Protein AF-A0A2T0TRX7-F1 (afdb_monomer)

Nearest PDB structures (foldseek):
  4mgs-assembly1_A  TM=5.408E-01  e=2.356E-03  Bacteroides intestinalis DSM 17393
  6nob-assembly1_A  TM=7.086E-01  e=3.253E-01  Bifidobacterium adolescentis ATCC 15703
  7f91-assembly1_A  TM=5.068E-01  e=2.775E-01  Corticium sp. (in: basidiomycete fungi)
  7fbl-assembly1_A  TM=5.078E-01  e=4.471E-01  Corticium sp. (in: basidiomycete fungi)
  4mgt-assembly1_A  TM=3.646E-01  e=4.365E+00  Homo sapiens

Sequence (134 aa):
MAFLLCADFS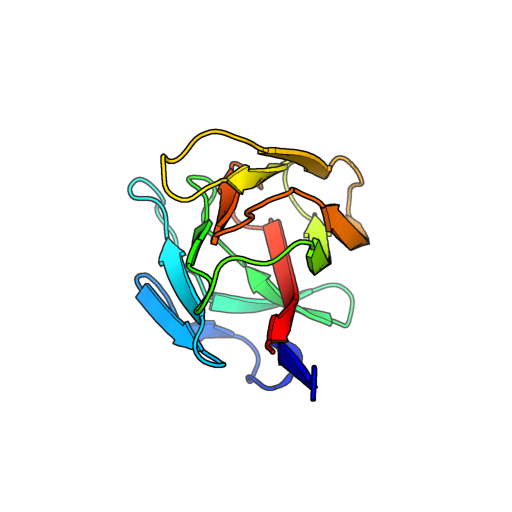LFPDDTALGPGFTFAAMDFQDVPGGSVVSFVNATAGERGLQFPHSGLEIGLPVPVRWARLRIGQFAGPYTVDGLDLAGAAVSTFAMNFPNTYRNVRLRGPDLFTIRFTGGDSEGSVVSVCVPVP

pLDDT: mean 95.6, std 5.44, range [55.16, 98.62]

Mean predicted aligned error: 2.94 Å

Structure (mmCIF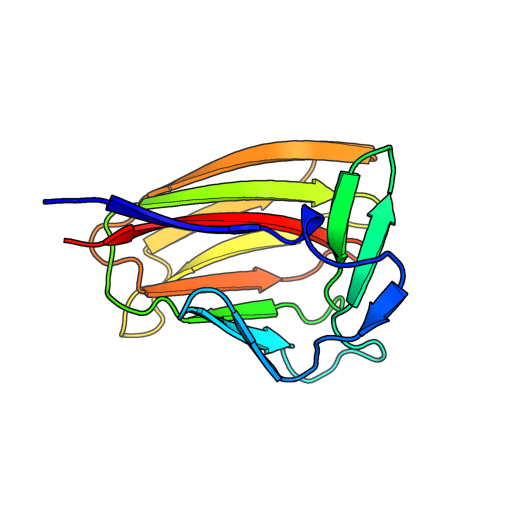, N/CA/C/O backbone):
data_AF-A0A2T0TRX7-F1
#
_entry.id   AF-A0A2T0TRX7-F1
#
loop_
_atom_site.group_PDB
_atom_site.id
_atom_site.type_symbol
_atom_site.label_atom_id
_atom_site.label_alt_id
_atom_site.label_comp_id
_atom_site.label_asym_id
_atom_site.label_entity_id
_atom_site.label_seq_id
_atom_site.pdbx_PDB_ins_code
_atom_site.Cartn_x
_atom_site.Cartn_y
_atom_site.Cartn_z
_atom_site.occupancy
_atom_site.B_iso_or_equiv
_atom_site.auth_seq_id
_atom_site.auth_comp_id
_atom_site.auth_asym_id
_atom_site.auth_atom_id
_atom_site.pdbx_PDB_model_num
ATOM 1 N N . MET A 1 1 ? -3.783 -18.090 16.929 1.00 55.16 1 MET A N 1
ATOM 2 C CA . MET A 1 1 ? -2.316 -17.888 17.032 1.00 55.16 1 MET A CA 1
ATOM 3 C C . MET A 1 1 ? -2.037 -16.853 15.979 1.00 55.16 1 MET A C 1
ATOM 5 O O . MET A 1 1 ? -2.229 -17.180 14.818 1.00 55.16 1 MET A O 1
ATOM 9 N N . ALA A 1 2 ? -1.667 -15.632 16.367 1.00 73.44 2 ALA A N 1
ATOM 10 C CA . ALA A 1 2 ? -1.586 -14.562 15.385 1.00 73.44 2 ALA A CA 1
ATOM 11 C C . ALA A 1 2 ? -0.473 -14.857 14.368 1.00 73.44 2 ALA A C 1
ATOM 13 O O . ALA A 1 2 ? 0.698 -14.943 14.749 1.00 73.44 2 ALA A O 1
ATOM 14 N N . PHE A 1 3 ? -0.833 -15.022 13.098 1.00 87.75 3 PHE A N 1
ATOM 15 C CA . PHE A 1 3 ? 0.120 -15.147 11.995 1.00 87.75 3 PHE A CA 1
ATOM 16 C C . PHE A 1 3 ? 0.112 -13.870 11.154 1.00 87.75 3 PHE A C 1
ATOM 18 O O . PHE A 1 3 ? -0.778 -13.027 11.271 1.00 87.75 3 PHE A O 1
ATOM 25 N N . LEU A 1 4 ? 1.153 -13.691 10.343 1.00 94.56 4 LEU A N 1
ATOM 26 C CA . LEU A 1 4 ? 1.288 -12.530 9.474 1.00 94.56 4 LEU A CA 1
ATOM 27 C C . LEU A 1 4 ? 0.858 -12.917 8.060 1.00 94.56 4 LEU A C 1
ATOM 29 O O . LEU A 1 4 ? 1.492 -13.765 7.437 1.00 94.56 4 LEU A O 1
ATOM 33 N N . LEU A 1 5 ? -0.211 -12.301 7.571 1.00 96.50 5 LEU A N 1
ATOM 34 C CA . LEU A 1 5 ? -0.684 -12.462 6.203 1.00 96.50 5 LEU A CA 1
ATOM 35 C C . LEU A 1 5 ? -0.058 -11.368 5.344 1.00 96.50 5 LEU A C 1
ATOM 37 O O . LEU A 1 5 ? -0.210 -10.191 5.668 1.00 96.50 5 LEU A O 1
ATOM 41 N N . CYS A 1 6 ? 0.660 -11.755 4.290 1.00 97.88 6 CYS A N 1
ATOM 42 C CA . CYS A 1 6 ? 1.422 -10.834 3.454 1.00 97.88 6 CYS A CA 1
ATOM 43 C C . CYS A 1 6 ? 1.034 -10.959 1.981 1.00 97.88 6 CYS A C 1
ATOM 45 O O . CYS A 1 6 ? 1.189 -12.025 1.388 1.00 97.88 6 CYS A O 1
ATOM 47 N N . ALA A 1 7 ? 0.607 -9.849 1.391 1.00 98.31 7 ALA A N 1
ATOM 48 C CA . ALA A 1 7 ? 0.646 -9.641 -0.046 1.00 98.31 7 ALA A CA 1
ATOM 49 C C . ALA A 1 7 ? 2.060 -9.163 -0.407 1.00 98.31 7 ALA A C 1
ATOM 51 O O . ALA A 1 7 ? 2.429 -8.041 -0.064 1.00 98.31 7 ALA A O 1
ATOM 52 N N . ASP A 1 8 ? 2.866 -10.021 -1.034 1.00 98.25 8 ASP A N 1
ATOM 53 C CA . ASP A 1 8 ? 4.219 -9.702 -1.507 1.00 98.25 8 ASP A CA 1
ATOM 54 C C . ASP A 1 8 ? 4.257 -9.709 -3.039 1.00 98.25 8 ASP A C 1
ATOM 56 O O . ASP A 1 8 ? 4.143 -10.758 -3.678 1.00 98.25 8 ASP A O 1
ATOM 60 N N . PHE A 1 9 ? 4.393 -8.523 -3.632 1.00 98.44 9 PHE A N 1
ATOM 61 C CA . PHE A 1 9 ? 4.373 -8.344 -5.080 1.00 98.44 9 PHE A CA 1
ATOM 62 C C . PHE A 1 9 ? 5.691 -8.728 -5.755 1.00 98.44 9 PHE A C 1
ATOM 64 O O . PHE A 1 9 ? 5.719 -8.912 -6.971 1.00 98.44 9 PHE A O 1
ATOM 71 N N . SER A 1 10 ? 6.764 -8.955 -4.990 1.00 97.06 10 SER A N 1
ATOM 72 C CA . SER A 1 10 ? 8.031 -9.449 -5.540 1.00 97.06 10 SER A CA 1
ATOM 73 C C . SER A 1 10 ? 7.928 -10.865 -6.124 1.00 97.06 10 SER A C 1
ATOM 75 O O . SER A 1 10 ? 8.808 -11.299 -6.873 1.00 97.06 10 SER A O 1
ATOM 77 N N . LEU A 1 11 ? 6.836 -11.571 -5.812 1.00 97.19 11 LEU A N 1
ATOM 78 C CA . LEU A 1 11 ? 6.514 -12.903 -6.319 1.00 97.19 11 LEU A CA 1
ATOM 79 C C . LEU A 1 11 ? 6.016 -12.896 -7.771 1.00 97.19 11 LEU A C 1
ATOM 81 O O . LEU A 1 11 ? 6.080 -13.932 -8.433 1.00 97.19 11 LEU A O 1
ATOM 85 N N . PHE A 1 12 ? 5.540 -11.759 -8.278 1.00 97.88 12 PHE A N 1
ATOM 86 C CA . PHE A 1 12 ? 5.053 -11.651 -9.650 1.00 97.88 12 PHE A CA 1
ATOM 87 C C . PHE A 1 12 ? 6.189 -11.291 -10.615 1.00 97.88 12 PHE A C 1
ATOM 89 O O . PHE A 1 12 ? 7.119 -10.570 -10.237 1.00 97.88 12 PHE A O 1
ATOM 96 N N . PRO A 1 13 ? 6.149 -11.776 -11.868 1.00 97.94 13 PRO A N 1
ATOM 97 C CA . PRO A 1 13 ? 7.007 -11.266 -12.930 1.00 97.94 13 PRO A CA 1
ATOM 98 C C . PRO A 1 13 ? 6.866 -9.750 -13.101 1.00 97.94 13 PRO A C 1
ATOM 100 O O . PRO A 1 13 ? 5.842 -9.163 -12.748 1.00 97.94 13 PRO A O 1
ATOM 103 N N . ASP A 1 14 ? 7.900 -9.137 -13.664 1.00 97.94 14 ASP A N 1
ATOM 104 C CA . ASP A 1 14 ? 7.813 -7.750 -14.116 1.00 97.94 14 ASP A CA 1
ATOM 105 C C . ASP A 1 14 ? 6.722 -7.587 -15.188 1.00 97.94 14 ASP A C 1
ATOM 107 O O . ASP A 1 14 ? 6.354 -8.564 -15.847 1.00 97.94 14 ASP A O 1
ATOM 111 N N . ASP A 1 15 ? 6.181 -6.379 -15.320 1.00 96.94 15 ASP A N 1
ATOM 112 C CA . ASP A 1 15 ? 5.076 -6.019 -16.220 1.00 96.94 15 ASP A CA 1
ATOM 113 C C . ASP A 1 15 ? 3.776 -6.831 -16.027 1.00 96.94 15 ASP A C 1
ATOM 115 O O . ASP A 1 15 ? 2.920 -6.907 -16.915 1.00 96.94 15 ASP A O 1
ATOM 119 N N . THR A 1 16 ? 3.576 -7.445 -14.854 1.00 98.06 16 THR A N 1
ATOM 120 C CA . THR A 1 16 ? 2.340 -8.197 -14.580 1.00 98.06 16 THR A CA 1
ATOM 121 C C . THR A 1 16 ? 1.185 -7.242 -14.289 1.00 98.06 16 THR A C 1
ATOM 123 O O . THR A 1 16 ? 1.117 -6.651 -13.212 1.00 98.06 16 THR A O 1
ATOM 126 N N . ALA A 1 17 ? 0.232 -7.128 -15.213 1.00 96.69 17 ALA A N 1
ATOM 127 C CA . ALA A 1 17 ? -1.013 -6.396 -14.983 1.00 96.69 17 ALA A CA 1
ATOM 128 C C . ALA A 1 17 ? -1.911 -7.125 -13.965 1.00 96.69 17 ALA A C 1
ATOM 130 O O . ALA A 1 17 ? -2.179 -8.317 -14.121 1.00 96.69 17 ALA A O 1
ATOM 131 N N . LEU A 1 18 ? -2.386 -6.407 -12.940 1.00 97.00 18 LEU A N 1
ATOM 132 C CA . LEU A 1 18 ? -3.255 -6.956 -11.886 1.00 97.00 18 LEU A CA 1
ATOM 133 C C . LEU A 1 18 ? -4.555 -6.159 -11.707 1.00 97.00 18 LEU A C 1
ATOM 135 O O . LEU A 1 18 ? -5.582 -6.738 -11.364 1.00 97.00 18 LEU A O 1
ATOM 139 N N . GLY A 1 19 ? -4.523 -4.846 -11.941 1.00 93.94 19 GLY A N 1
ATOM 140 C CA . GLY A 1 19 ? -5.674 -3.957 -11.823 1.00 93.94 19 GLY A CA 1
ATOM 141 C C . GLY A 1 19 ? -6.748 -4.173 -12.905 1.00 93.94 19 GLY A C 1
ATOM 142 O O . GLY A 1 19 ? -6.558 -4.941 -13.850 1.00 93.94 19 GLY A O 1
ATOM 143 N N . PRO A 1 20 ? -7.894 -3.478 -12.799 1.00 95.56 20 PRO A N 1
ATOM 144 C CA . PRO A 1 20 ? -8.186 -2.446 -11.804 1.00 95.56 20 PRO A CA 1
ATOM 145 C C . PRO A 1 20 ? -8.708 -2.988 -10.467 1.00 95.56 20 PRO A C 1
ATOM 147 O O . PRO A 1 20 ? -8.899 -2.209 -9.542 1.00 95.56 20 PRO A O 1
ATOM 150 N N . GLY A 1 21 ? -8.967 -4.291 -10.359 1.00 97.12 21 GLY A N 1
ATOM 151 C CA . GLY A 1 21 ? -9.468 -4.915 -9.138 1.00 97.12 21 GLY A CA 1
ATOM 152 C C . GLY A 1 21 ? -9.067 -6.382 -9.066 1.00 97.12 21 GLY A C 1
ATOM 153 O O . GLY A 1 21 ? -9.263 -7.121 -10.031 1.00 97.12 21 GLY A O 1
ATOM 154 N N . PHE A 1 22 ? -8.491 -6.804 -7.943 1.00 98.25 22 PHE A N 1
ATOM 155 C CA . PHE A 1 22 ? -8.017 -8.173 -7.744 1.00 98.25 22 PHE A CA 1
ATOM 156 C C . PHE A 1 22 ? -7.887 -8.518 -6.259 1.00 98.25 22 PHE A C 1
ATOM 158 O O . PHE A 1 22 ? -7.687 -7.647 -5.419 1.00 98.25 22 PHE A O 1
ATOM 165 N N . THR A 1 23 ? -7.931 -9.810 -5.938 1.00 98.38 23 THR A N 1
ATOM 166 C CA . THR A 1 23 ? -7.677 -10.306 -4.579 1.00 98.38 23 THR A CA 1
ATOM 167 C C . THR A 1 23 ? -6.315 -10.986 -4.533 1.00 98.38 23 THR A C 1
ATOM 169 O O . THR A 1 23 ? -6.023 -11.873 -5.338 1.00 98.38 23 THR A O 1
ATOM 172 N N . PHE A 1 24 ? -5.482 -10.624 -3.560 1.00 98.06 24 PHE A N 1
ATOM 173 C CA . PHE A 1 24 ? -4.195 -11.273 -3.325 1.00 98.06 24 PHE A CA 1
ATOM 174 C C . PHE A 1 24 ? -3.914 -11.389 -1.829 1.00 98.06 24 PHE A C 1
ATOM 176 O O . PHE A 1 24 ? -4.125 -10.448 -1.071 1.00 98.06 24 PHE A O 1
ATOM 183 N N . ALA A 1 25 ? -3.475 -12.573 -1.391 1.00 96.62 25 ALA A N 1
ATOM 184 C CA . ALA A 1 25 ? -3.292 -12.895 0.026 1.00 96.62 25 ALA A CA 1
ATOM 185 C C . ALA A 1 25 ? -4.521 -12.527 0.888 1.00 96.62 25 ALA A C 1
ATOM 187 O O . ALA A 1 25 ? -4.371 -11.966 1.967 1.00 96.62 25 ALA A O 1
ATOM 188 N N . ALA A 1 26 ? -5.729 -12.824 0.386 1.00 97.00 26 ALA A N 1
ATOM 189 C CA . ALA A 1 26 ? -7.022 -12.490 1.001 1.00 97.00 26 ALA A CA 1
ATOM 190 C C . ALA A 1 26 ? -7.241 -10.992 1.313 1.00 97.00 26 ALA A C 1
ATOM 192 O O . ALA A 1 26 ? -8.086 -10.657 2.137 1.00 97.00 26 ALA A O 1
ATOM 193 N N . MET A 1 27 ? -6.489 -10.104 0.664 1.00 98.38 27 MET A N 1
ATOM 194 C CA . MET A 1 27 ? -6.736 -8.665 0.645 1.00 98.38 27 MET A CA 1
ATOM 195 C C . MET A 1 27 ? -7.292 -8.285 -0.723 1.00 98.38 27 MET A C 1
ATOM 197 O O . MET A 1 27 ? -6.826 -8.805 -1.742 1.00 98.38 27 MET A O 1
ATOM 201 N N . ASP A 1 28 ? -8.255 -7.374 -0.739 1.00 98.50 28 ASP A N 1
ATOM 202 C CA . ASP A 1 28 ? -8.879 -6.887 -1.967 1.00 98.50 28 ASP A CA 1
ATOM 203 C C . ASP A 1 28 ? -8.231 -5.571 -2.379 1.00 98.50 28 ASP A C 1
ATOM 205 O O . ASP A 1 28 ? -8.243 -4.604 -1.626 1.00 98.50 28 ASP A O 1
ATOM 209 N N . PHE A 1 29 ? -7.651 -5.538 -3.569 1.00 98.56 29 PHE A N 1
ATOM 210 C CA . PHE A 1 29 ? -6.995 -4.376 -4.148 1.00 98.56 29 PHE A CA 1
ATOM 211 C C . PHE A 1 29 ? -7.906 -3.775 -5.205 1.00 98.56 29 PHE A C 1
ATOM 213 O O . PHE A 1 29 ? -8.395 -4.495 -6.076 1.00 98.56 29 PHE A O 1
ATOM 220 N N . GLN A 1 30 ? -8.112 -2.465 -5.143 1.00 98.19 30 GLN A N 1
ATOM 221 C CA . GLN A 1 30 ? -8.992 -1.750 -6.052 1.00 98.19 30 GLN A CA 1
ATOM 222 C C . GLN A 1 30 ? -8.392 -0.396 -6.422 1.00 98.19 30 GLN A C 1
ATOM 224 O O . GLN A 1 30 ? -8.178 0.460 -5.563 1.00 98.19 30 GLN A O 1
ATOM 229 N N . ASP A 1 31 ? -8.155 -0.179 -7.711 1.00 97.44 31 ASP A N 1
ATOM 230 C CA . ASP A 1 31 ? -7.735 1.119 -8.230 1.00 97.44 31 ASP A CA 1
ATOM 231 C C . ASP A 1 31 ? -8.854 2.136 -8.016 1.00 97.44 31 ASP A C 1
ATOM 233 O O . ASP A 1 31 ? -10.029 1.866 -8.307 1.00 97.44 31 ASP A O 1
ATOM 237 N N . VAL A 1 32 ? -8.489 3.326 -7.538 1.00 94.94 32 VAL A N 1
ATOM 238 C CA . VAL A 1 32 ? -9.439 4.430 -7.392 1.00 94.94 32 VAL A CA 1
ATOM 239 C C . VAL A 1 32 ? -9.822 4.920 -8.796 1.00 94.94 32 VAL A C 1
ATOM 241 O O . VAL A 1 32 ? -8.928 5.234 -9.591 1.00 94.94 32 VAL A O 1
ATOM 244 N N . PRO A 1 33 ? -11.122 5.020 -9.138 1.00 91.19 33 PRO A N 1
ATOM 245 C CA . PRO A 1 33 ? -11.551 5.490 -10.453 1.00 91.19 33 PRO A CA 1
ATOM 246 C C . PRO A 1 33 ? -10.978 6.870 -10.806 1.00 91.19 33 PRO A C 1
ATOM 248 O O . PRO A 1 33 ? -10.897 7.753 -9.956 1.00 91.19 33 PRO A O 1
ATOM 251 N N . GLY A 1 34 ? -10.623 7.073 -12.079 1.00 82.31 34 GLY A N 1
ATOM 252 C CA . GLY A 1 34 ? -10.104 8.351 -12.591 1.00 82.31 34 GLY A CA 1
ATOM 253 C C . GLY A 1 34 ? -8.640 8.332 -13.044 1.00 82.31 34 GLY A C 1
ATOM 254 O O . GLY A 1 34 ? -8.165 9.336 -13.568 1.00 82.31 34 GLY A O 1
ATOM 255 N N . GLY A 1 35 ? -7.935 7.208 -12.886 1.00 76.50 35 GLY A N 1
ATOM 256 C CA . GLY A 1 35 ? -6.604 6.984 -13.459 1.00 76.50 35 GLY A CA 1
ATOM 257 C C . GLY A 1 35 ? -6.654 6.549 -14.929 1.00 76.50 35 GLY A C 1
ATOM 258 O O . GLY A 1 35 ? -7.588 5.869 -15.352 1.00 76.50 35 GLY A O 1
ATOM 259 N N . SER A 1 36 ? -5.646 6.937 -15.717 1.00 78.25 36 SER A N 1
ATOM 260 C CA . SER A 1 36 ? -5.464 6.499 -17.115 1.00 78.25 36 SER A CA 1
ATOM 261 C C . SER A 1 36 ? -4.678 5.191 -17.251 1.00 78.25 36 SER A C 1
ATOM 263 O O . SER A 1 36 ? -4.691 4.570 -18.312 1.00 78.25 36 SER A O 1
ATOM 265 N N . VAL A 1 37 ? -3.991 4.789 -16.183 1.00 87.75 37 VAL A N 1
ATOM 266 C CA . VAL A 1 37 ? -3.209 3.555 -16.060 1.00 87.75 37 VAL A CA 1
ATOM 267 C C . VAL A 1 37 ? -3.917 2.670 -15.032 1.00 87.75 37 VAL A C 1
ATOM 269 O O . VAL A 1 37 ? -4.626 3.201 -14.181 1.00 87.75 37 VAL A O 1
ATOM 272 N N . VAL A 1 38 ? -3.769 1.349 -15.125 1.00 94.31 38 VAL A N 1
ATOM 273 C CA . VAL A 1 38 ? -4.252 0.387 -14.114 1.00 94.31 38 VAL A CA 1
ATOM 274 C C . VAL A 1 38 ? -3.071 -0.187 -13.350 1.00 94.31 38 VAL A C 1
ATOM 276 O O . VAL A 1 38 ? -1.961 -0.212 -13.879 1.00 94.31 38 VAL A O 1
ATOM 279 N N . SER A 1 39 ? -3.295 -0.676 -12.134 1.00 97.06 39 SER A N 1
ATOM 280 C CA . SER A 1 39 ? -2.216 -1.226 -11.323 1.00 97.06 39 SER A CA 1
ATOM 281 C C . SER A 1 39 ? -1.531 -2.425 -11.983 1.00 97.06 39 SER A C 1
ATOM 283 O O . SER A 1 39 ? -2.172 -3.369 -12.458 1.00 97.06 39 SER A O 1
ATOM 285 N N . PHE A 1 40 ? -0.205 -2.414 -11.971 1.00 97.69 40 PHE A N 1
ATOM 286 C CA . PHE A 1 40 ? 0.635 -3.485 -12.500 1.00 97.69 40 PHE A CA 1
ATOM 287 C C . PHE A 1 40 ? 1.921 -3.595 -11.683 1.00 97.69 40 PHE A C 1
ATOM 289 O O . PHE A 1 40 ? 2.325 -2.661 -10.992 1.00 97.69 40 PHE A O 1
ATOM 296 N N . VAL A 1 41 ? 2.557 -4.758 -11.717 1.00 98.25 41 VAL A N 1
ATOM 297 C CA . VAL A 1 41 ? 3.844 -4.977 -11.058 1.00 98.25 41 VAL A CA 1
ATOM 298 C C . VAL A 1 41 ? 4.947 -4.451 -11.961 1.00 98.25 41 VAL A C 1
ATOM 300 O O . VAL A 1 41 ? 5.035 -4.870 -13.108 1.00 98.25 41 VAL A O 1
ATOM 303 N N . ASN A 1 42 ? 5.784 -3.567 -11.423 1.00 97.56 42 ASN A N 1
ATOM 304 C CA . ASN A 1 42 ? 6.922 -2.983 -12.125 1.00 97.56 42 ASN A CA 1
ATOM 305 C C . ASN A 1 42 ? 8.206 -3.161 -11.300 1.00 97.56 42 ASN A C 1
ATOM 307 O O . ASN A 1 42 ? 8.206 -2.970 -10.074 1.00 97.56 42 ASN A O 1
ATOM 311 N N . ALA A 1 43 ? 9.303 -3.513 -11.961 1.00 97.06 43 ALA A N 1
ATOM 312 C CA . ALA A 1 43 ? 10.645 -3.530 -11.413 1.00 97.06 43 ALA A CA 1
ATOM 313 C C . ALA A 1 43 ? 11.252 -2.122 -11.461 1.00 97.06 43 ALA A C 1
ATOM 315 O O . ALA A 1 43 ? 11.570 -1.572 -12.513 1.00 97.06 43 ALA A O 1
ATOM 316 N N . THR A 1 44 ? 11.480 -1.520 -10.299 1.00 95.56 44 THR A N 1
ATOM 317 C CA . THR A 1 44 ? 12.086 -0.188 -10.194 1.00 95.56 44 THR A CA 1
ATOM 318 C C . THR A 1 44 ? 13.145 -0.191 -9.101 1.00 95.56 44 THR A C 1
ATOM 320 O O . THR A 1 44 ? 12.941 -0.726 -8.018 1.00 95.56 44 THR A O 1
ATOM 323 N N . ALA A 1 45 ? 14.325 0.364 -9.392 1.00 93.88 45 ALA A N 1
ATOM 324 C CA . ALA A 1 45 ? 15.435 0.481 -8.438 1.00 93.88 45 ALA A CA 1
ATOM 325 C C . ALA A 1 45 ? 15.771 -0.817 -7.654 1.00 93.88 45 ALA A C 1
ATOM 327 O O . ALA A 1 45 ? 16.197 -0.760 -6.501 1.00 93.88 45 ALA A O 1
ATOM 328 N N . GLY A 1 46 ? 15.602 -1.985 -8.286 1.00 92.88 46 GLY A N 1
ATOM 329 C CA . GLY A 1 46 ? 15.953 -3.292 -7.720 1.00 92.88 46 GLY A CA 1
ATOM 330 C C . GLY A 1 46 ? 14.854 -4.002 -6.921 1.00 92.88 46 GLY A C 1
ATOM 331 O O . GLY A 1 46 ? 15.089 -5.124 -6.478 1.00 92.88 46 GLY A O 1
ATOM 332 N N . GLU A 1 47 ? 13.663 -3.417 -6.764 1.00 97.19 47 GLU A N 1
ATOM 333 C CA . GLU A 1 47 ? 12.495 -4.096 -6.180 1.00 97.19 47 GLU A CA 1
ATOM 334 C C . GLU A 1 47 ? 11.360 -4.205 -7.200 1.00 97.19 47 GLU A C 1
ATOM 336 O O . GLU A 1 47 ? 11.265 -3.416 -8.137 1.00 97.19 47 GLU A O 1
ATOM 341 N N . ARG A 1 48 ? 10.495 -5.204 -7.011 1.00 97.88 48 ARG A N 1
ATOM 342 C CA . ARG A 1 48 ? 9.252 -5.372 -7.769 1.00 97.88 48 ARG A CA 1
ATOM 343 C C . ARG A 1 48 ? 8.088 -5.038 -6.858 1.00 97.88 48 ARG A C 1
ATOM 345 O O . ARG A 1 48 ? 7.951 -5.641 -5.794 1.00 97.88 48 ARG A O 1
ATOM 352 N N . GLY A 1 49 ? 7.275 -4.076 -7.266 1.00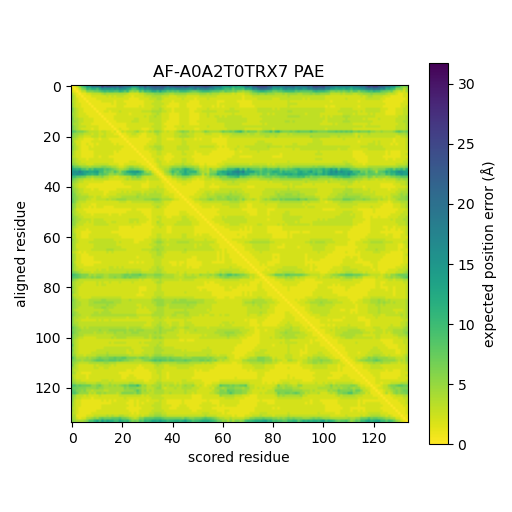 97.94 49 GLY A N 1
ATOM 353 C CA . GLY A 1 49 ? 6.106 -3.655 -6.509 1.00 97.94 49 GLY A CA 1
ATOM 354 C C . GLY A 1 49 ? 4.958 -3.277 -7.422 1.00 97.94 49 GLY A C 1
ATOM 355 O O . GLY A 1 49 ? 5.161 -2.937 -8.585 1.00 97.94 49 GLY A O 1
ATOM 356 N N . LEU A 1 50 ? 3.752 -3.330 -6.874 1.00 98.31 50 LEU A N 1
ATOM 357 C CA . LEU A 1 50 ? 2.545 -2.862 -7.528 1.00 98.31 50 LEU A CA 1
ATOM 358 C C . LEU A 1 50 ? 2.620 -1.341 -7.679 1.00 98.31 50 LEU A C 1
ATOM 360 O O . LEU A 1 50 ? 2.524 -0.621 -6.683 1.00 98.31 50 LEU A O 1
ATOM 364 N N . GLN A 1 51 ? 2.824 -0.858 -8.899 1.00 97.44 51 GLN A N 1
ATOM 365 C CA . GLN A 1 51 ? 2.597 0.541 -9.228 1.00 97.44 51 GLN A CA 1
ATOM 366 C C . GLN A 1 51 ? 1.104 0.775 -9.395 1.00 97.44 51 GLN A C 1
ATOM 368 O O . GLN A 1 51 ? 0.415 -0.059 -9.979 1.00 97.44 51 GLN A O 1
ATOM 373 N N . PHE A 1 52 ? 0.617 1.889 -8.859 1.00 96.81 52 PHE A N 1
ATOM 374 C CA . PHE A 1 52 ? -0.799 2.239 -8.868 1.00 96.81 52 PHE A CA 1
ATOM 375 C C . PHE A 1 52 ? -1.035 3.600 -9.522 1.00 96.81 52 PHE A C 1
ATOM 377 O O . PHE A 1 52 ? -0.121 4.424 -9.543 1.00 96.81 52 PHE A O 1
ATOM 384 N N . PRO A 1 53 ? -2.245 3.875 -10.038 1.00 96.12 53 PRO A N 1
ATOM 385 C CA . PRO A 1 53 ? -2.533 5.110 -10.766 1.00 96.12 53 PRO A CA 1
ATOM 386 C C . PRO A 1 53 ? -2.488 6.337 -9.848 1.00 96.12 53 PRO A C 1
ATOM 388 O O . PRO A 1 53 ? -2.740 6.221 -8.654 1.00 96.12 53 PRO A O 1
ATOM 391 N N . HIS A 1 54 ? -2.274 7.542 -10.393 1.00 95.56 54 HIS A N 1
ATOM 392 C CA . HIS A 1 54 ? -2.287 8.780 -9.586 1.00 95.56 54 HIS A CA 1
ATOM 393 C C . HIS A 1 54 ? -3.570 8.961 -8.745 1.00 95.56 54 HIS A C 1
ATOM 395 O O . HIS A 1 54 ? -3.525 9.507 -7.642 1.00 95.56 54 HIS A O 1
ATOM 401 N N . SER A 1 55 ? -4.722 8.506 -9.255 1.00 95.75 55 SER A N 1
ATOM 402 C CA . SER A 1 55 ? -5.996 8.544 -8.523 1.00 95.75 55 SER A CA 1
ATOM 403 C C . SER A 1 55 ? -5.948 7.761 -7.211 1.00 95.75 55 SER A C 1
ATOM 405 O O . SER A 1 55 ? -6.672 8.108 -6.279 1.00 95.75 55 SER A O 1
ATOM 407 N N . GLY A 1 56 ? -5.079 6.754 -7.120 1.00 96.38 56 GLY A N 1
ATOM 408 C CA . GLY A 1 56 ? -4.829 5.989 -5.914 1.00 96.38 56 GLY A CA 1
ATOM 409 C C . GLY A 1 56 ? -5.173 4.508 -6.021 1.00 96.38 56 GLY A C 1
ATOM 410 O O . GLY A 1 56 ? -5.598 3.999 -7.059 1.00 96.38 56 GLY A O 1
ATOM 411 N N . LEU A 1 57 ? -5.006 3.834 -4.887 1.00 97.94 57 LEU A N 1
ATOM 412 C CA . LEU A 1 57 ? -5.272 2.412 -4.682 1.00 97.94 57 LEU A CA 1
ATOM 413 C C . LEU A 1 57 ? -5.899 2.219 -3.305 1.00 97.94 57 LEU A C 1
ATOM 415 O O . LEU A 1 57 ? -5.412 2.765 -2.316 1.00 97.94 57 LEU A O 1
ATOM 419 N N . GLU A 1 58 ? -6.935 1.401 -3.222 1.00 98.25 58 GLU A N 1
ATOM 420 C CA . GLU A 1 58 ? -7.504 0.935 -1.964 1.00 98.25 58 GLU A CA 1
ATOM 421 C C . GLU A 1 58 ? -7.190 -0.539 -1.745 1.00 98.25 58 GLU A C 1
ATOM 423 O O . GLU A 1 58 ? -7.227 -1.345 -2.672 1.00 98.25 58 GLU A O 1
ATOM 428 N N . ILE A 1 59 ? -6.881 -0.880 -0.497 1.00 98.56 59 ILE A N 1
ATOM 429 C CA . ILE A 1 59 ? -6.627 -2.244 -0.050 1.00 98.56 59 ILE A CA 1
ATOM 430 C C . ILE A 1 59 ? -7.594 -2.551 1.090 1.00 98.56 59 ILE A C 1
ATOM 432 O O . ILE A 1 59 ? -7.433 -2.032 2.198 1.00 98.56 59 ILE A O 1
ATOM 436 N N . GLY A 1 60 ? -8.589 -3.390 0.822 1.00 98.44 60 GLY A N 1
ATOM 437 C CA . GLY A 1 60 ? -9.476 -3.972 1.820 1.00 98.44 60 GLY A CA 1
ATOM 438 C C . GLY A 1 60 ? -8.770 -5.100 2.565 1.00 98.44 60 GLY A C 1
ATOM 439 O O . GLY A 1 60 ? -8.281 -6.055 1.957 1.00 98.44 60 GLY A O 1
ATOM 440 N N . LEU A 1 61 ? -8.693 -4.987 3.889 1.00 97.81 61 LEU A N 1
ATOM 441 C CA . LEU A 1 61 ? -8.119 -6.022 4.742 1.00 97.81 61 LEU A CA 1
ATOM 442 C C . LEU A 1 61 ? -9.182 -7.082 5.080 1.00 97.81 61 LEU A C 1
ATOM 444 O O . LEU A 1 61 ? -10.348 -6.741 5.270 1.00 97.81 61 LEU A O 1
ATOM 448 N N . PRO A 1 62 ? -8.801 -8.365 5.233 1.00 95.94 62 PRO A N 1
ATOM 449 C CA . PRO A 1 62 ? -9.764 -9.440 5.495 1.00 95.94 62 PRO A CA 1
ATOM 450 C C . PRO A 1 62 ? -10.468 -9.311 6.851 1.00 95.94 62 PRO A C 1
ATOM 452 O O . PRO A 1 62 ? -11.565 -9.830 7.042 1.00 95.94 62 PRO A O 1
ATOM 455 N N . VAL A 1 63 ? -9.818 -8.651 7.812 1.00 95.19 63 VAL A N 1
ATOM 456 C CA . VAL A 1 63 ? -10.337 -8.362 9.152 1.00 95.19 63 VAL A CA 1
ATOM 457 C C . VAL A 1 63 ? -9.775 -7.020 9.633 1.00 95.19 63 VAL A C 1
ATOM 459 O O . VAL A 1 63 ? -8.679 -6.646 9.208 1.00 95.19 63 VAL A O 1
ATOM 462 N N . PRO A 1 64 ? -10.459 -6.309 10.548 1.00 96.56 64 PRO A N 1
ATOM 463 C CA . PRO A 1 64 ? -9.884 -5.143 11.209 1.00 96.56 64 PRO A CA 1
ATOM 464 C C . PRO A 1 64 ? -8.631 -5.517 12.011 1.00 96.56 64 PRO A C 1
ATOM 466 O O . PRO A 1 64 ? -8.619 -6.500 12.757 1.00 96.56 64 PRO A O 1
ATOM 469 N N . VAL A 1 65 ? -7.571 -4.722 11.881 1.00 96.81 65 VAL A N 1
ATOM 470 C CA . VAL A 1 65 ? -6.281 -4.950 12.545 1.00 96.81 65 VAL A CA 1
ATOM 471 C C . VAL A 1 65 ? -5.793 -3.708 13.274 1.00 96.81 65 VAL A C 1
ATOM 473 O O . VAL A 1 65 ? -6.189 -2.584 12.994 1.00 96.81 65 VAL A O 1
ATOM 476 N N . ARG A 1 66 ? -4.855 -3.894 14.208 1.00 96.56 66 ARG A N 1
ATOM 477 C CA . ARG A 1 66 ? -4.258 -2.763 14.941 1.00 96.56 66 ARG A CA 1
ATOM 478 C C . ARG A 1 66 ? -3.115 -2.071 14.203 1.00 96.56 66 ARG A C 1
ATOM 480 O O . ARG A 1 66 ? -2.662 -0.992 14.593 1.00 96.56 66 ARG A O 1
ATOM 487 N N . TRP A 1 67 ? -2.553 -2.748 13.207 1.00 97.00 67 TRP A N 1
ATOM 488 C CA . TRP A 1 67 ? -1.423 -2.252 12.437 1.00 97.00 67 TRP A CA 1
ATOM 489 C C . TRP A 1 67 ? -1.245 -3.025 11.134 1.00 97.00 67 TRP A C 1
ATOM 491 O O . TRP A 1 67 ? -1.579 -4.203 11.056 1.00 97.00 67 TRP A O 1
ATOM 501 N N . ALA A 1 68 ? -0.610 -2.378 10.161 1.00 97.88 68 ALA A N 1
ATOM 502 C CA . ALA A 1 68 ? -0.105 -2.989 8.937 1.00 97.88 68 ALA A CA 1
ATOM 503 C C . ALA A 1 68 ? 1.371 -2.612 8.746 1.00 97.88 68 ALA A C 1
ATOM 505 O O . ALA A 1 68 ? 1.787 -1.500 9.086 1.00 97.88 68 ALA A O 1
ATOM 506 N N . ARG A 1 69 ? 2.189 -3.541 8.248 1.00 98.12 69 ARG A N 1
ATOM 507 C CA . ARG A 1 69 ? 3.564 -3.277 7.797 1.00 98.12 69 ARG A CA 1
ATOM 508 C C . ARG A 1 69 ? 3.560 -3.190 6.284 1.00 98.12 69 ARG A C 1
ATOM 510 O O . ARG A 1 69 ? 3.093 -4.117 5.637 1.00 98.12 69 ARG A O 1
ATOM 517 N N . LEU A 1 70 ? 4.111 -2.109 5.757 1.00 98.44 70 LEU A N 1
ATOM 518 C CA . LEU A 1 70 ? 4.201 -1.860 4.330 1.00 98.44 70 LEU A CA 1
ATOM 519 C C . LEU A 1 70 ? 5.659 -1.688 3.907 1.00 98.44 70 LEU A C 1
ATOM 521 O O . LEU A 1 70 ? 6.433 -1.042 4.621 1.00 98.44 70 LEU A O 1
ATOM 525 N N . ARG A 1 71 ? 6.002 -2.193 2.724 1.00 98.38 71 ARG A N 1
ATOM 526 C CA . ARG A 1 71 ? 7.186 -1.793 1.956 1.00 98.38 71 ARG A CA 1
ATOM 527 C C . ARG A 1 71 ? 6.692 -1.004 0.749 1.00 98.38 71 ARG A C 1
ATOM 529 O O . ARG A 1 71 ? 6.019 -1.571 -0.104 1.00 98.38 71 ARG A O 1
ATOM 536 N N . ILE A 1 72 ? 6.979 0.294 0.702 1.00 98.38 72 ILE A N 1
ATOM 537 C CA . ILE A 1 72 ? 6.416 1.211 -0.304 1.00 98.38 72 ILE A CA 1
ATOM 538 C C . ILE A 1 72 ? 7.503 2.084 -0.928 1.00 98.38 72 ILE A C 1
ATOM 540 O O . ILE A 1 72 ? 8.490 2.383 -0.258 1.00 98.38 72 ILE A O 1
ATOM 544 N N . GLY A 1 73 ? 7.345 2.479 -2.189 1.00 97.62 73 GLY A N 1
ATOM 545 C CA . GLY A 1 73 ? 8.310 3.253 -2.975 1.00 97.62 73 GLY A CA 1
ATOM 546 C C . GLY A 1 73 ? 7.707 4.499 -3.612 1.00 97.62 73 GLY A C 1
ATOM 547 O O . GLY A 1 73 ? 6.496 4.558 -3.816 1.00 97.62 73 GLY A O 1
ATOM 548 N N . GLN A 1 74 ? 8.546 5.495 -3.896 1.00 97.06 74 GLN A N 1
ATOM 549 C CA . GLN A 1 74 ? 8.170 6.749 -4.555 1.00 97.06 74 GLN A CA 1
ATOM 550 C C . GLN A 1 74 ? 9.205 7.109 -5.624 1.00 97.06 74 GLN A C 1
ATOM 552 O O . GLN A 1 74 ? 10.363 7.343 -5.270 1.00 97.06 74 GLN A O 1
ATOM 557 N N . PHE A 1 75 ? 8.788 7.211 -6.890 1.00 94.81 75 PHE A N 1
ATOM 558 C CA . PHE A 1 75 ? 9.701 7.510 -8.006 1.00 94.81 75 PHE A CA 1
ATOM 559 C C . PHE A 1 75 ? 9.291 8.714 -8.877 1.00 94.81 75 PHE A C 1
ATOM 561 O O . PHE A 1 75 ? 10.185 9.447 -9.291 1.00 94.81 75 PHE A O 1
ATOM 568 N N . ALA A 1 76 ? 7.996 9.038 -8.996 1.00 92.12 76 ALA A N 1
ATOM 569 C CA . ALA A 1 76 ? 7.535 10.271 -9.656 1.00 92.12 76 ALA A CA 1
ATOM 570 C C . ALA A 1 76 ? 7.117 11.361 -8.656 1.00 92.12 76 ALA A C 1
ATOM 572 O O . ALA A 1 76 ? 7.832 12.343 -8.450 1.00 92.12 76 ALA A O 1
ATOM 573 N N . GLY A 1 77 ? 5.960 11.186 -8.011 1.00 93.12 77 GLY A N 1
ATOM 574 C CA . GLY A 1 77 ? 5.320 12.208 -7.177 1.00 93.12 77 GLY A CA 1
ATOM 575 C C . GLY A 1 77 ? 5.096 11.759 -5.731 1.00 93.12 77 GLY A C 1
ATOM 576 O O . GLY A 1 77 ? 5.086 10.558 -5.455 1.00 93.12 77 GLY A O 1
ATOM 577 N N . PRO A 1 78 ? 4.926 12.692 -4.777 1.00 96.44 78 PRO A N 1
ATOM 578 C CA . PRO A 1 78 ? 4.545 12.345 -3.412 1.00 96.44 78 PRO A CA 1
ATOM 579 C C . PRO A 1 78 ? 3.142 11.722 -3.370 1.00 96.44 78 PRO A C 1
ATOM 581 O O . PRO A 1 78 ? 2.304 11.967 -4.242 1.00 96.44 78 PRO A O 1
ATOM 584 N N . TYR A 1 79 ? 2.871 10.943 -2.326 1.00 97.69 79 TYR A N 1
ATOM 585 C CA . TYR A 1 79 ? 1.544 10.382 -2.061 1.00 97.69 79 TYR A CA 1
ATOM 586 C C . TYR A 1 79 ? 1.287 10.224 -0.565 1.00 97.69 79 TYR A C 1
ATOM 588 O O . TYR A 1 79 ? 2.214 10.217 0.254 1.00 97.69 79 TYR A O 1
ATOM 596 N N . THR A 1 80 ? 0.018 10.084 -0.200 1.00 98.19 80 THR A N 1
ATOM 597 C CA . THR A 1 80 ? -0.393 9.735 1.162 1.00 98.19 80 THR A CA 1
ATOM 598 C C . THR A 1 80 ? -0.777 8.270 1.247 1.00 98.19 80 THR A C 1
ATOM 600 O O . THR A 1 80 ? -1.202 7.662 0.265 1.00 98.19 80 THR A O 1
ATOM 603 N N . VAL A 1 81 ? -0.604 7.708 2.439 1.00 98.50 81 VAL A N 1
ATOM 604 C CA . VAL A 1 81 ? -1.114 6.398 2.818 1.00 98.50 81 VAL A CA 1
ATOM 605 C C . VAL A 1 81 ? -1.964 6.574 4.062 1.00 98.50 81 VAL A C 1
ATOM 607 O O . VAL A 1 81 ? -1.450 6.850 5.149 1.00 98.50 81 VAL A O 1
ATOM 610 N N . ASP A 1 82 ? -3.263 6.420 3.887 1.00 98.50 82 ASP A N 1
ATOM 611 C CA . ASP A 1 82 ? -4.262 6.560 4.927 1.00 98.50 82 ASP A CA 1
ATOM 612 C C . ASP A 1 82 ? -4.737 5.179 5.360 1.00 98.50 82 ASP A C 1
ATOM 614 O O . ASP A 1 82 ? -5.097 4.329 4.551 1.00 98.50 82 ASP A O 1
ATOM 618 N N . GLY A 1 83 ? -4.724 4.946 6.663 1.00 98.44 83 GLY A N 1
ATOM 619 C CA . GLY A 1 83 ? -5.395 3.813 7.262 1.00 98.44 83 GLY A CA 1
ATOM 620 C C . GLY A 1 83 ? -6.782 4.230 7.718 1.00 98.44 83 GLY A C 1
ATOM 621 O O . GLY A 1 83 ? -6.891 5.147 8.531 1.00 98.44 83 GLY A O 1
ATOM 622 N N . LEU A 1 84 ? -7.814 3.565 7.214 1.00 98.50 84 LEU A N 1
ATOM 623 C CA . LEU A 1 84 ? -9.219 3.871 7.464 1.00 98.50 84 LEU A CA 1
ATOM 624 C C . LEU A 1 84 ? -9.874 2.767 8.298 1.00 98.50 84 LEU A C 1
ATOM 626 O O . LEU A 1 84 ? -9.503 1.596 8.182 1.00 98.50 84 LEU A O 1
ATOM 630 N N . ASP A 1 85 ? -10.849 3.137 9.121 1.00 97.75 85 ASP A N 1
ATOM 631 C CA . ASP A 1 85 ? -11.719 2.187 9.815 1.00 97.75 85 ASP A CA 1
ATOM 632 C C . ASP A 1 85 ? -12.884 1.695 8.934 1.00 97.75 85 ASP A C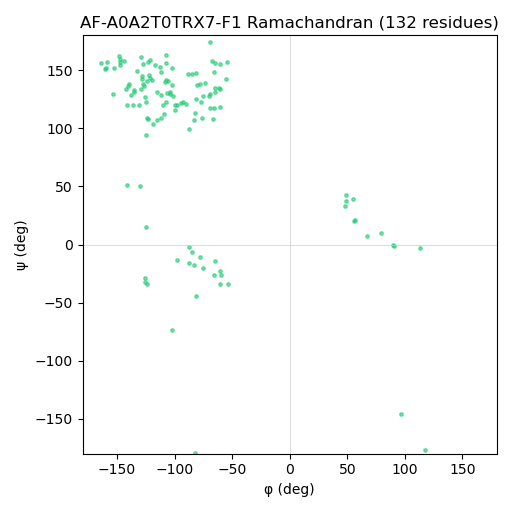 1
ATOM 634 O O . ASP A 1 85 ? -13.028 2.078 7.771 1.00 97.75 85 ASP A O 1
ATOM 638 N N . LEU A 1 86 ? -13.738 0.835 9.500 1.00 95.81 86 LEU A N 1
ATOM 639 C CA . LEU A 1 86 ? -14.940 0.308 8.838 1.00 95.81 86 LEU A CA 1
ATOM 640 C C . LEU A 1 86 ? -15.954 1.391 8.427 1.00 95.81 86 LEU A C 1
ATOM 642 O O . LEU A 1 86 ? -16.771 1.148 7.541 1.00 95.81 86 LEU A O 1
ATOM 646 N N . ALA A 1 87 ? -15.930 2.563 9.066 1.00 96.50 87 ALA A N 1
ATOM 647 C CA . ALA A 1 87 ? -16.779 3.699 8.716 1.00 96.50 87 ALA A CA 1
ATOM 648 C C . ALA A 1 87 ? -16.142 4.596 7.637 1.00 96.50 87 ALA A C 1
ATOM 650 O O . ALA A 1 87 ? -16.755 5.576 7.210 1.00 96.50 87 ALA A O 1
ATOM 651 N N . GLY A 1 88 ? -14.924 4.273 7.190 1.00 96.06 88 GLY A N 1
ATOM 652 C CA . GLY A 1 88 ? -14.153 5.059 6.233 1.00 96.06 88 GLY A CA 1
ATOM 653 C C . GLY A 1 88 ? -13.453 6.273 6.849 1.00 96.06 88 GLY A C 1
ATOM 654 O O . GLY A 1 88 ? -12.930 7.105 6.105 1.00 96.06 88 GLY A O 1
ATOM 655 N N . ALA A 1 89 ? -13.425 6.402 8.178 1.00 97.44 89 ALA A N 1
ATOM 656 C CA . ALA A 1 89 ? -12.716 7.481 8.852 1.00 97.44 89 ALA A CA 1
ATOM 657 C C . ALA A 1 89 ? -11.221 7.160 8.954 1.00 97.44 89 ALA A C 1
ATOM 659 O O . ALA A 1 89 ? -10.825 6.040 9.280 1.00 97.44 89 ALA A O 1
ATOM 660 N N . ALA A 1 90 ? -10.372 8.154 8.689 1.00 97.31 90 ALA A N 1
ATOM 661 C CA . ALA A 1 90 ? -8.931 7.990 8.808 1.00 97.31 90 ALA A CA 1
ATOM 662 C C . ALA A 1 90 ? -8.522 7.835 10.281 1.00 97.31 90 ALA A C 1
ATOM 664 O O . ALA A 1 90 ? -8.680 8.747 11.091 1.00 97.31 90 ALA A O 1
ATOM 665 N N . VAL A 1 91 ? -7.956 6.677 10.612 1.00 97.50 91 VAL A N 1
ATOM 666 C CA . VAL A 1 91 ? -7.375 6.367 11.926 1.00 97.50 91 VAL A CA 1
ATOM 667 C C . VAL A 1 91 ? -5.858 6.541 11.949 1.00 97.50 91 VAL A C 1
ATOM 669 O O . VAL A 1 91 ? -5.249 6.560 13.018 1.00 97.50 91 VAL A O 1
ATOM 672 N N . SER A 1 92 ? -5.230 6.662 10.777 1.00 97.25 92 SER A N 1
ATOM 673 C CA . SER A 1 92 ? -3.805 6.957 10.633 1.00 97.25 92 SER A CA 1
ATOM 674 C C . SER A 1 92 ? -3.487 7.515 9.256 1.00 97.25 92 SER A C 1
ATOM 676 O O . SER A 1 92 ? -4.140 7.144 8.288 1.00 97.25 92 SER A O 1
ATOM 678 N N . THR A 1 93 ? -2.439 8.330 9.170 1.00 98.00 93 THR A N 1
ATOM 679 C CA . THR A 1 93 ? -1.949 8.890 7.908 1.00 98.00 93 THR A CA 1
ATOM 680 C C . THR A 1 93 ? -0.428 8.878 7.912 1.00 98.00 93 THR A C 1
ATOM 682 O O . THR A 1 93 ? 0.213 9.205 8.915 1.00 98.00 93 THR A O 1
ATOM 685 N N . PHE A 1 94 ? 0.160 8.510 6.781 1.00 98.19 94 PHE A N 1
ATOM 686 C CA . PHE A 1 94 ? 1.585 8.613 6.506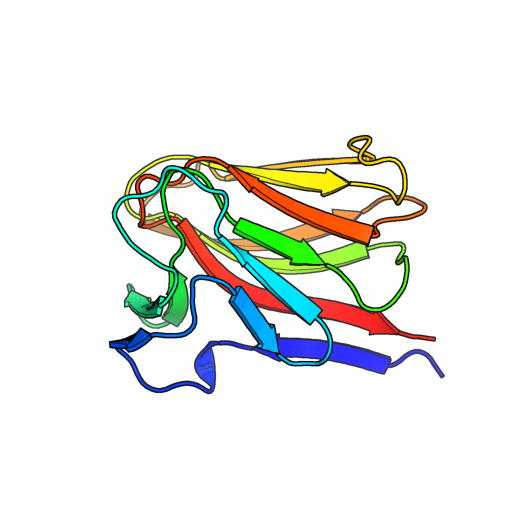 1.00 98.19 94 PHE A CA 1
ATOM 687 C C . PHE A 1 94 ? 1.794 9.316 5.163 1.00 98.19 94 PHE A C 1
ATOM 689 O O . PHE A 1 94 ? 1.158 8.964 4.177 1.00 98.19 94 PHE A O 1
ATOM 696 N N . ALA A 1 95 ? 2.706 10.285 5.107 1.00 97.94 95 ALA A N 1
ATOM 697 C CA . ALA A 1 95 ? 3.072 10.952 3.861 1.00 97.94 95 ALA A CA 1
ATOM 698 C C . ALA A 1 95 ? 4.381 10.370 3.313 1.00 97.94 95 ALA A C 1
ATOM 700 O O . ALA A 1 95 ? 5.427 10.455 3.964 1.00 97.94 95 ALA A O 1
ATOM 701 N N . MET A 1 96 ? 4.338 9.808 2.105 1.00 96.94 96 MET A N 1
ATOM 702 C CA . MET A 1 96 ? 5.531 9.415 1.366 1.00 96.94 96 MET A CA 1
ATOM 703 C C . MET A 1 96 ? 6.021 10.620 0.555 1.00 96.94 96 MET A C 1
ATOM 705 O O . MET A 1 96 ? 5.479 10.943 -0.499 1.00 96.94 96 MET A O 1
ATOM 709 N N . ASN A 1 97 ? 7.029 11.306 1.097 1.00 96.69 97 ASN A N 1
ATOM 710 C CA . ASN A 1 97 ? 7.723 12.419 0.444 1.00 96.69 97 ASN A CA 1
ATOM 711 C C . ASN A 1 97 ? 9.246 12.220 0.512 1.00 96.69 97 ASN A C 1
ATOM 713 O O . ASN A 1 97 ? 10.002 13.065 0.990 1.00 96.69 97 ASN A O 1
ATOM 717 N N . PHE A 1 98 ? 9.680 11.032 0.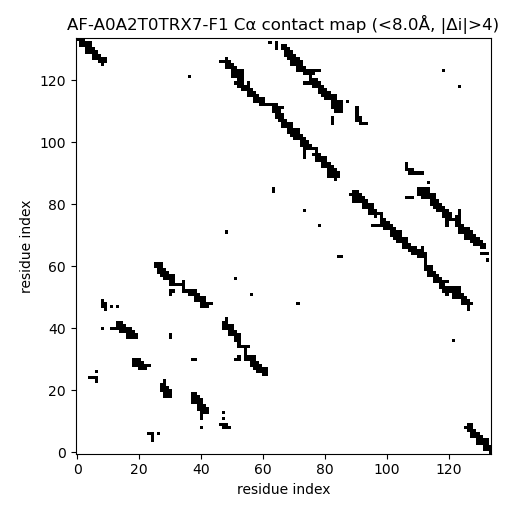105 1.00 95.19 98 PHE A N 1
ATOM 718 C CA . PHE A 1 98 ? 11.077 10.644 0.005 1.00 95.19 98 PHE A CA 1
ATOM 719 C C . PHE A 1 98 ? 11.323 10.170 -1.432 1.00 95.19 98 PHE A C 1
ATOM 721 O O . PHE A 1 98 ? 11.045 9.013 -1.738 1.00 95.19 98 PHE A O 1
ATOM 728 N N . PRO A 1 99 ? 11.795 11.047 -2.330 1.00 94.94 99 PRO A N 1
ATOM 729 C CA . PRO A 1 99 ? 11.932 10.706 -3.741 1.00 94.94 99 PRO A CA 1
ATOM 730 C C . PRO A 1 99 ? 12.986 9.615 -3.964 1.00 94.94 99 PRO A C 1
ATOM 732 O O . PRO A 1 99 ? 13.994 9.556 -3.254 1.00 94.94 99 PRO A O 1
ATOM 735 N N . ASN A 1 100 ? 12.766 8.791 -4.989 1.00 95.38 100 ASN A N 1
ATOM 736 C CA . ASN A 1 100 ? 13.666 7.738 -5.466 1.00 95.38 100 ASN A CA 1
ATOM 737 C C . ASN A 1 100 ? 14.081 6.737 -4.386 1.00 95.38 100 ASN A C 1
ATOM 739 O O . ASN A 1 100 ? 15.240 6.321 -4.303 1.00 95.38 100 ASN A O 1
ATOM 743 N N . THR A 1 101 ? 13.151 6.372 -3.507 1.00 96.94 101 THR A N 1
ATOM 744 C CA . THR A 1 101 ? 13.453 5.439 -2.426 1.00 96.94 101 THR A CA 1
ATOM 745 C C . THR A 1 101 ? 12.266 4.579 -2.057 1.00 96.94 101 THR A C 1
ATOM 747 O O . THR A 1 101 ? 11.107 4.930 -2.279 1.00 96.94 101 THR A O 1
ATOM 750 N N . TYR A 1 102 ? 12.586 3.469 -1.407 1.00 98.00 102 TYR A N 1
ATOM 751 C CA . TYR A 1 102 ? 11.619 2.619 -0.753 1.00 98.00 102 TYR A CA 1
ATOM 752 C C . TYR A 1 102 ? 11.731 2.764 0.768 1.00 98.00 102 TYR A C 1
ATOM 754 O O . TYR A 1 102 ? 12.825 2.766 1.344 1.00 98.00 102 TYR A O 1
ATOM 762 N N . ARG A 1 103 ? 10.599 2.757 1.471 1.00 97.94 103 ARG A N 1
ATOM 763 C CA . ARG A 1 103 ? 10.495 2.841 2.934 1.00 97.94 103 ARG A CA 1
ATOM 764 C C . ARG A 1 103 ? 9.743 1.642 3.503 1.00 97.94 103 ARG A C 1
ATOM 766 O O . ARG A 1 103 ? 8.822 1.120 2.887 1.00 97.94 103 ARG A O 1
ATOM 773 N N . ASN A 1 104 ? 10.157 1.214 4.693 1.00 98.06 104 ASN A N 1
ATOM 774 C CA . ASN A 1 104 ? 9.347 0.338 5.532 1.00 98.06 104 ASN A CA 1
ATOM 775 C C . ASN A 1 104 ? 8.483 1.221 6.431 1.00 98.06 104 ASN A C 1
ATOM 777 O O . ASN A 1 104 ? 9.016 2.020 7.203 1.00 98.06 104 ASN A O 1
ATOM 781 N N . VAL A 1 105 ? 7.168 1.082 6.333 1.00 97.56 105 VAL A N 1
ATOM 782 C CA . VAL A 1 105 ? 6.189 1.884 7.070 1.00 97.56 105 VAL A CA 1
ATOM 783 C C . VAL A 1 105 ? 5.353 0.962 7.943 1.00 97.56 105 VAL A C 1
ATOM 785 O O . VAL A 1 105 ? 5.015 -0.154 7.556 1.00 97.56 105 VAL A O 1
ATOM 788 N N . ARG A 1 106 ? 5.017 1.416 9.151 1.00 97.38 106 ARG A N 1
ATOM 789 C CA . ARG A 1 106 ? 4.027 0.742 9.992 1.00 97.38 106 ARG A CA 1
ATOM 790 C C . ARG A 1 106 ? 2.863 1.687 10.247 1.00 97.38 106 ARG A C 1
ATOM 792 O O . ARG A 1 106 ? 2.988 2.572 11.090 1.00 97.38 106 ARG A O 1
ATOM 799 N N . LEU A 1 107 ? 1.746 1.460 9.563 1.00 96.81 107 LEU A N 1
ATOM 800 C CA . LEU A 1 107 ? 0.473 2.106 9.885 1.00 96.81 107 LEU A CA 1
ATOM 801 C C . LEU A 1 107 ? -0.092 1.481 11.155 1.00 96.81 107 LEU A C 1
ATOM 803 O O . LEU A 1 107 ? 0.009 0.268 11.350 1.00 96.81 107 LEU A O 1
ATOM 807 N N . ARG A 1 108 ? -0.645 2.305 12.041 1.00 96.56 108 ARG A N 1
ATOM 808 C CA . ARG A 1 108 ? -1.235 1.876 13.312 1.00 96.56 108 ARG A CA 1
ATOM 809 C C . ARG A 1 108 ? -2.561 2.588 13.501 1.00 96.56 108 ARG A C 1
ATOM 811 O O . ARG A 1 108 ? -2.582 3.805 13.424 1.00 96.56 108 ARG A O 1
ATOM 818 N N . GLY A 1 109 ? -3.605 1.849 13.835 1.00 94.38 109 GLY A N 1
ATOM 819 C CA . GLY A 1 109 ? -4.929 2.388 14.134 1.00 94.38 109 GLY A CA 1
ATOM 820 C C . GLY A 1 109 ? -5.723 1.355 14.932 1.00 94.38 109 GLY A C 1
ATOM 821 O O . GLY A 1 109 ? -5.420 0.174 14.806 1.00 94.38 109 GLY A O 1
ATOM 822 N N . PRO A 1 110 ? -6.666 1.754 15.798 1.00 90.50 110 PRO A N 1
ATOM 823 C CA . PRO A 1 110 ? -7.388 0.817 16.660 1.00 90.50 110 PRO A CA 1
ATOM 824 C C . PRO A 1 110 ? -8.190 -0.239 15.882 1.00 90.50 110 PRO A C 1
ATOM 826 O O . PRO A 1 110 ? -8.205 -1.382 16.331 1.00 90.50 110 PRO A O 1
ATOM 829 N N . ASP A 1 111 ? -8.734 0.114 14.711 1.00 94.75 111 ASP A N 1
ATOM 830 C CA . ASP A 1 111 ? -9.579 -0.744 13.865 1.00 94.75 111 ASP A CA 1
ATOM 831 C C . ASP A 1 111 ? -9.281 -0.530 12.369 1.00 94.75 111 ASP A C 1
ATOM 833 O O . ASP A 1 111 ? -10.170 -0.259 11.566 1.00 94.75 111 ASP A O 1
ATOM 837 N N . LEU A 1 112 ? -8.003 -0.601 11.987 1.00 97.44 112 LEU A N 1
ATOM 838 C CA . LEU A 1 112 ? -7.578 -0.438 10.596 1.00 97.44 112 LEU A CA 1
ATOM 839 C C . LEU A 1 112 ? -8.213 -1.523 9.717 1.00 97.44 112 LEU A C 1
ATOM 841 O O . LEU A 1 112 ? -7.934 -2.705 9.912 1.00 97.44 112 LEU A O 1
ATOM 845 N N . PHE A 1 113 ? -9.014 -1.119 8.738 1.00 97.94 113 PHE A N 1
ATOM 846 C CA . PHE A 1 113 ? -9.743 -2.022 7.850 1.00 97.94 113 PHE A CA 1
ATOM 847 C C . PHE A 1 113 ? -9.445 -1.785 6.369 1.00 97.94 113 PHE A C 1
ATOM 849 O O . PHE A 1 113 ? -9.360 -2.743 5.606 1.00 97.94 113 PHE A O 1
ATOM 856 N N . THR A 1 114 ? -9.201 -0.535 5.977 1.00 98.50 114 THR A N 1
ATOM 857 C CA . THR A 1 114 ? -8.801 -0.191 4.608 1.00 98.50 114 THR A CA 1
ATOM 858 C C . THR A 1 114 ? -7.493 0.582 4.634 1.00 98.50 114 THR A C 1
ATOM 860 O O . THR A 1 114 ? -7.283 1.434 5.496 1.00 98.50 114 THR A O 1
ATOM 863 N N . ILE A 1 115 ? -6.604 0.311 3.682 1.00 98.62 115 ILE A N 1
ATOM 864 C CA . ILE A 1 115 ? -5.420 1.134 3.423 1.00 98.62 115 ILE A CA 1
ATOM 865 C C . ILE A 1 115 ? -5.630 1.830 2.084 1.00 98.62 115 ILE A C 1
ATOM 867 O O . ILE A 1 115 ? -5.789 1.162 1.067 1.00 98.62 115 ILE A O 1
ATOM 871 N N . ARG A 1 116 ? -5.637 3.160 2.078 1.00 98.44 116 ARG A N 1
ATOM 872 C CA . ARG A 1 116 ? -5.830 3.983 0.885 1.00 98.44 116 ARG A CA 1
ATOM 873 C C . ARG A 1 116 ? -4.548 4.727 0.546 1.00 98.44 116 ARG A C 1
ATOM 875 O O . ARG A 1 116 ? -3.989 5.427 1.384 1.00 98.44 116 ARG A O 1
ATOM 882 N N . PHE A 1 117 ? -4.120 4.610 -0.697 1.00 98.25 117 PHE A N 1
ATOM 883 C CA . PHE A 1 117 ? -3.048 5.387 -1.300 1.00 98.25 117 PHE A CA 1
ATOM 884 C C . PHE A 1 117 ? -3.667 6.467 -2.181 1.00 98.25 117 PHE A C 1
ATOM 886 O O . PHE A 1 117 ? -4.607 6.169 -2.911 1.00 98.25 117 PHE A O 1
ATOM 893 N N . THR A 1 118 ? -3.148 7.695 -2.135 1.00 97.06 118 THR A N 1
ATOM 894 C CA . THR A 1 118 ? -3.632 8.811 -2.972 1.00 97.06 118 THR A CA 1
ATOM 895 C C . THR A 1 118 ? -2.458 9.615 -3.528 1.00 97.06 118 THR A C 1
ATOM 897 O O . THR A 1 118 ? -1.604 10.053 -2.754 1.00 97.06 118 THR A O 1
ATOM 900 N N . GLY A 1 119 ? -2.422 9.851 -4.844 1.00 95.44 119 GLY A N 1
ATOM 901 C CA . GLY A 1 119 ? -1.339 10.562 -5.534 1.00 95.44 119 GLY A CA 1
ATOM 902 C C . GLY A 1 119 ? -0.305 9.617 -6.154 1.00 95.44 119 GLY A C 1
ATOM 903 O O . GLY A 1 119 ? -0.636 8.529 -6.610 1.00 95.44 119 GLY A O 1
ATOM 904 N N . GLY A 1 120 ? 0.968 10.022 -6.175 1.00 91.44 120 GLY A N 1
ATOM 905 C CA . GLY A 1 120 ? 2.079 9.156 -6.601 1.00 91.44 120 GLY A CA 1
ATOM 906 C C . GLY A 1 120 ? 2.424 9.218 -8.089 1.00 91.44 120 GLY A C 1
ATOM 907 O O . GLY A 1 120 ? 3.377 8.566 -8.503 1.00 91.44 120 GLY A O 1
ATOM 908 N N . ASP A 1 121 ? 1.689 10.007 -8.881 1.00 92.56 121 ASP A N 1
ATOM 909 C CA . ASP A 1 121 ? 1.936 10.237 -10.320 1.00 92.56 121 ASP A CA 1
ATOM 910 C C . ASP A 1 121 ? 2.142 8.949 -11.133 1.00 92.56 121 ASP A C 1
ATOM 912 O O . ASP A 1 121 ? 2.924 8.897 -12.074 1.00 92.56 121 ASP A O 1
ATOM 916 N N . SER A 1 122 ? 1.390 7.902 -10.784 1.00 91.12 122 SER A N 1
ATOM 917 C CA . SER A 1 122 ? 1.460 6.566 -11.395 1.00 91.12 122 SER A CA 1
ATOM 918 C C . SER A 1 122 ? 2.760 5.782 -11.155 1.00 91.12 122 SER A C 1
ATOM 920 O O . SER A 1 122 ? 2.926 4.697 -11.698 1.00 91.12 122 SER A O 1
ATOM 922 N N . GLU A 1 123 ? 3.658 6.287 -10.304 1.00 91.31 123 GLU A N 1
ATOM 923 C CA . GLU A 1 123 ? 4.897 5.605 -9.894 1.00 91.31 123 GLU A CA 1
ATOM 924 C C . GLU A 1 123 ? 5.021 5.472 -8.364 1.00 91.31 123 GLU A C 1
ATOM 926 O O . GLU A 1 123 ? 6.095 5.195 -7.814 1.00 91.31 123 GLU A O 1
ATOM 931 N N . GLY A 1 124 ? 3.917 5.674 -7.641 1.00 95.25 124 GLY A N 1
ATOM 932 C CA . GLY A 1 124 ? 3.786 5.170 -6.281 1.00 95.25 124 GLY A CA 1
ATOM 933 C C . GLY A 1 124 ? 3.788 3.645 -6.329 1.00 95.25 124 GLY A C 1
ATOM 934 O O . GLY A 1 124 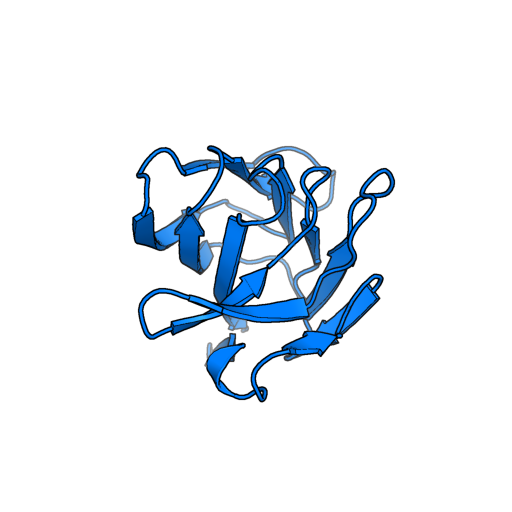? 3.092 3.059 -7.150 1.00 95.25 124 GLY A O 1
ATOM 935 N N . SER A 1 125 ? 4.595 2.997 -5.486 1.00 97.31 125 SER A N 1
ATOM 936 C CA . SER A 1 125 ? 4.800 1.545 -5.543 1.00 97.31 125 SER A CA 1
ATOM 937 C C . SER A 1 125 ? 4.537 0.880 -4.195 1.00 97.31 125 SER A C 1
ATOM 939 O O . SER A 1 125 ? 4.995 1.364 -3.158 1.00 97.31 125 SER A O 1
ATOM 941 N N . VAL A 1 126 ? 3.842 -0.254 -4.202 1.00 98.25 126 VAL A N 1
ATOM 942 C CA . VAL A 1 126 ? 3.620 -1.117 -3.037 1.00 98.25 126 VAL A CA 1
ATOM 943 C C . VAL A 1 126 ? 4.308 -2.454 -3.286 1.00 98.25 126 VAL A C 1
ATOM 945 O O . VAL A 1 126 ? 3.855 -3.260 -4.087 1.00 98.25 126 VAL A O 1
ATOM 948 N N . VAL A 1 127 ? 5.418 -2.707 -2.599 1.00 98.50 127 VAL A N 1
ATOM 949 C CA . VAL A 1 127 ? 6.166 -3.971 -2.711 1.00 98.50 127 VAL A CA 1
ATOM 950 C C . VAL A 1 127 ? 5.519 -5.042 -1.850 1.00 98.50 127 VAL A C 1
ATOM 952 O O . VAL A 1 127 ? 5.329 -6.169 -2.298 1.00 98.50 127 VAL A O 1
ATOM 955 N N . SER A 1 128 ? 5.143 -4.699 -0.617 1.00 98.44 128 SER A N 1
ATOM 956 C CA . SER A 1 128 ? 4.422 -5.635 0.238 1.00 98.44 128 SER A CA 1
ATOM 957 C C . SER A 1 128 ? 3.521 -4.967 1.264 1.00 98.44 128 SER A C 1
ATOM 959 O O . SER A 1 128 ? 3.789 -3.856 1.735 1.00 98.44 128 SER A O 1
ATOM 961 N N . VAL A 1 129 ? 2.461 -5.688 1.629 1.00 98.44 129 VAL A N 1
ATOM 962 C CA . VAL A 1 129 ? 1.509 -5.349 2.690 1.00 98.44 129 VAL A CA 1
ATOM 963 C C . VAL A 1 129 ? 1.335 -6.562 3.584 1.00 98.44 129 VAL A C 1
ATOM 965 O O . VAL A 1 129 ? 0.908 -7.616 3.128 1.00 98.44 129 VAL A O 1
ATOM 968 N N . CYS A 1 130 ? 1.657 -6.415 4.864 1.00 98.19 130 CYS A N 1
ATOM 969 C CA . CYS A 1 130 ? 1.585 -7.483 5.850 1.00 98.19 130 CYS A CA 1
ATOM 970 C C . CYS A 1 130 ? 0.737 -7.070 7.054 1.00 98.19 130 CYS A C 1
ATOM 972 O O . CYS A 1 130 ? 1.034 -6.061 7.706 1.00 98.19 130 CYS A O 1
ATOM 974 N N . VAL A 1 131 ? -0.255 -7.884 7.412 1.00 97.25 131 VAL A N 1
ATOM 975 C CA . VAL A 1 131 ? -1.179 -7.622 8.528 1.00 97.25 131 VAL A CA 1
ATOM 976 C C . VAL A 1 131 ? -1.268 -8.815 9.485 1.00 97.25 131 VAL A C 1
ATOM 978 O O . VAL A 1 131 ? -1.148 -9.963 9.051 1.00 97.25 131 VAL A O 1
ATOM 981 N N . PRO A 1 132 ? -1.427 -8.578 10.799 1.00 95.56 132 PRO A N 1
ATOM 982 C CA . PRO A 1 132 ? -1.633 -9.649 11.765 1.00 95.56 132 PRO A CA 1
ATOM 983 C C . PRO A 1 132 ? -3.069 -10.183 11.674 1.00 95.56 132 PRO A C 1
ATOM 9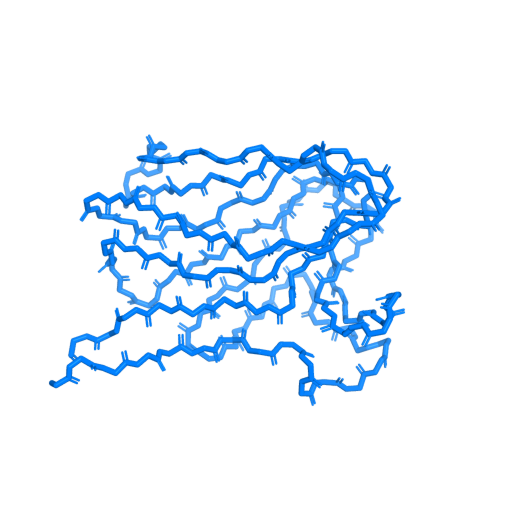85 O O . PRO A 1 132 ? -4.015 -9.410 11.792 1.00 95.56 132 PRO A O 1
ATOM 988 N N . VAL A 1 133 ? -3.234 -11.498 11.537 1.00 88.44 133 VAL A N 1
ATOM 989 C CA . VAL A 1 133 ? -4.545 -12.171 11.534 1.00 88.44 133 VAL A CA 1
ATOM 990 C C . VAL A 1 133 ? -4.638 -13.090 12.767 1.00 88.44 133 VAL A C 1
ATOM 992 O O . VAL A 1 133 ? -3.656 -13.790 13.027 1.00 88.44 133 VAL A O 1
ATOM 995 N N . PRO A 1 134 ? -5.731 -13.053 13.565 1.00 80.62 134 PRO A N 1
ATOM 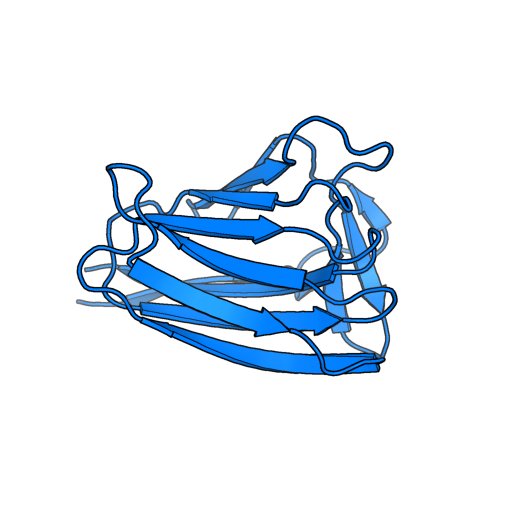996 C CA . PRO A 1 134 ? -5.867 -13.788 14.840 1.00 80.62 134 PRO A CA 1
ATOM 997 C C . PRO A 1 134 ? -5.724 -15.322 14.773 1.00 80.62 134 PRO A C 1
ATOM 999 O O . PRO A 1 134 ? -6.187 -15.916 13.777 1.00 80.62 134 PRO A O 1
#

Secondary structure (DSSP, 8-state):
--EEEEEEGGGSPTTEE--SEEEETTEEEEEPTT-SS--EEEEETTEEEEEE-TT-EEEEEEEEEEEEEEEEEESSS-EEEEEE-TTS-EEEEEEE--TTEEEEEEEEEEEEEEEEEEE-TT-EEEEEEEEEE-

Foldseek 3Di:
DKDKQKDAQQPDDAFAFDDCWDAGSNKIKHAQPDFPDHWGWHQAPRATFTQGGQAWMKIFDNFWAFKKKWWKAAAPDKKKKFFAAPVRHGQFIDIPPDHPDIDIDMTGGPGGGMIIIHGRNRPITTRMMMGIDD

Organism: NCBI:txid1137988

Radius of gyration: 13.41 Å; Cα contacts (8 Å, |Δi|>4): 399; chains: 1; bounding box: 33×30×34 Å

Solvent-accessible surface area (backbone atoms only — not comparable to full-atom values): 6656 Å² total; per-residue (Å²): 112,74,44,78,46,54,38,57,36,62,78,53,61,69,74,39,76,52,46,55,59,43,74,47,70,72,24,42,38,35,50,36,84,85,40,96,54,63,25,24,24,40,69,53,100,90,46,35,14,37,23,29,18,35,50,8,35,37,35,41,47,79,57,68,22,55,44,39,41,35,33,35,35,24,64,69,35,55,29,41,41,34,30,15,29,90,87,67,48,75,57,31,77,46,75,49,80,54,80,74,41,73,46,83,44,73,54,53,23,90,44,29,25,31,42,37,38,41,38,6,67,45,36,23,26,41,28,30,44,34,33,65,43,106